Protein AF-A0A085LI52-F1 (afdb_monomer_lite)

Radius of gyration: 13.56 Å; chains: 1; bounding box: 37×28×36 Å

Sequence (124 aa):
MDVVAGAHGKGLPPGADAPTEGGTGAAWSAEPGLLLVVTFGSSSCPLLAEDDAAVEGSDVVVSFVDIPADTACTMDYVPATSVVAVPDDVDTSADVSVVLGDRGTVVVPPPAEGAAGEFAWTAG

Structure (mmCIF, N/CA/C/O backbone):
data_AF-A0A085LI52-F1
#
_entry.id   AF-A0A085LI52-F1
#
loop_
_atom_site.group_PDB
_atom_site.id
_atom_site.type_symbol
_atom_site.label_atom_id
_atom_site.label_alt_id
_atom_site.label_comp_id
_atom_site.label_asym_id
_atom_site.label_entity_id
_atom_site.label_seq_id
_atom_site.pdbx_PDB_ins_code
_atom_site.Cartn_x
_atom_site.Cartn_y
_atom_site.Cartn_z
_atom_site.occupancy
_atom_site.B_iso_or_equiv
_atom_site.auth_seq_id
_atom_site.auth_comp_id
_atom_site.auth_asym_id
_atom_site.auth_atom_id
_atom_site.pdbx_PDB_model_num
ATOM 1 N N . MET A 1 1 ? 2.211 13.243 -2.282 1.00 83.00 1 MET A N 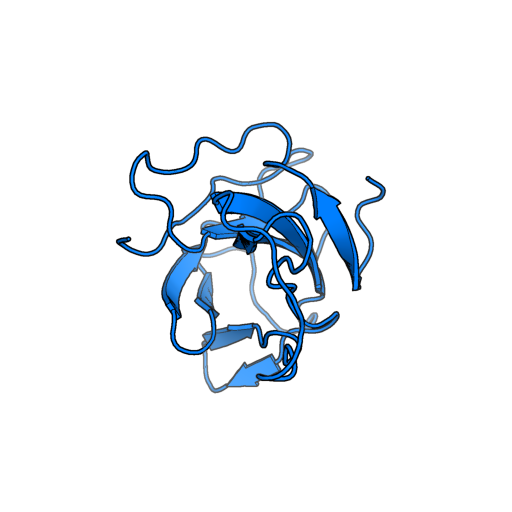1
ATOM 2 C CA . MET A 1 1 ? 1.223 13.150 -3.373 1.00 83.00 1 MET A CA 1
ATOM 3 C C . MET A 1 1 ? -0.160 13.319 -2.778 1.00 83.00 1 MET A C 1
ATOM 5 O O . MET A 1 1 ? -0.259 13.249 -1.556 1.00 83.00 1 MET A O 1
ATOM 9 N N . ASP A 1 2 ? -1.178 13.528 -3.603 1.00 86.31 2 ASP A N 1
ATOM 10 C CA . ASP A 1 2 ? -2.564 13.464 -3.138 1.00 86.31 2 ASP A CA 1
ATOM 11 C C . ASP A 1 2 ? -2.907 12.020 -2.745 1.00 86.31 2 ASP A C 1
ATOM 13 O O . ASP A 1 2 ? -2.475 11.075 -3.408 1.00 86.31 2 ASP A O 1
ATOM 17 N N . VAL A 1 3 ? -3.632 11.847 -1.640 1.00 92.50 3 VAL A N 1
ATOM 18 C CA . VAL A 1 3 ? -4.036 10.530 -1.134 1.00 92.50 3 VAL A CA 1
ATOM 19 C C . VAL A 1 3 ? -5.396 10.194 -1.735 1.00 92.50 3 VAL A C 1
ATOM 21 O O . VAL A 1 3 ? -6.438 10.502 -1.169 1.00 92.50 3 VAL A O 1
ATOM 24 N N . VAL A 1 4 ? -5.370 9.630 -2.939 1.00 96.69 4 VAL A N 1
ATOM 25 C CA . VAL A 1 4 ? -6.549 9.159 -3.677 1.00 96.69 4 VAL A CA 1
ATOM 26 C C . VAL A 1 4 ? -6.231 7.809 -4.311 1.00 96.69 4 VAL A C 1
ATOM 28 O O . VAL A 1 4 ? -5.078 7.568 -4.663 1.00 96.69 4 VAL A O 1
ATOM 31 N N . ALA A 1 5 ? -7.227 6.935 -4.453 1.00 96.88 5 ALA A N 1
ATOM 32 C CA . ALA A 1 5 ? -7.049 5.610 -5.051 1.00 96.88 5 ALA A CA 1
ATOM 33 C C . ALA A 1 5 ? -6.334 5.679 -6.416 1.00 96.88 5 ALA A C 1
ATOM 35 O O . ALA A 1 5 ? -6.600 6.575 -7.224 1.00 96.88 5 ALA A O 1
ATOM 36 N N . GLY A 1 6 ? -5.378 4.773 -6.637 1.00 96.12 6 GLY A N 1
ATOM 37 C CA . GLY A 1 6 ? -4.540 4.717 -7.840 1.00 96.12 6 GLY A CA 1
ATOM 38 C C . GLY A 1 6 ? -3.408 5.753 -7.894 1.00 96.12 6 GLY A C 1
ATOM 39 O O . GLY A 1 6 ? -2.549 5.698 -8.783 1.00 96.12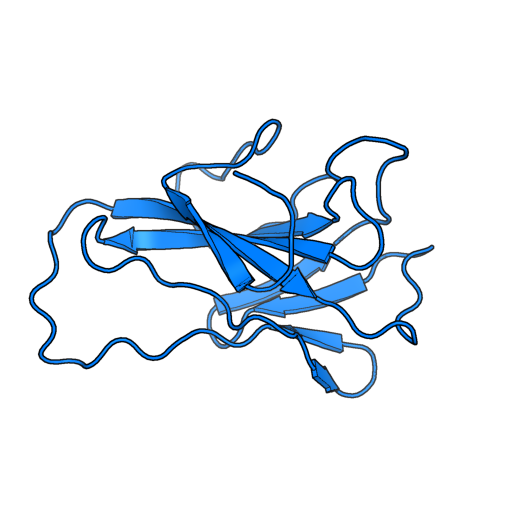 6 GLY A O 1
ATOM 40 N N . ALA A 1 7 ? -3.351 6.700 -6.950 1.00 97.69 7 ALA A N 1
ATOM 41 C CA . ALA A 1 7 ? -2.215 7.604 -6.850 1.00 97.69 7 ALA A CA 1
ATOM 42 C C . ALA A 1 7 ? -0.952 6.829 -6.457 1.00 97.69 7 ALA A C 1
ATOM 44 O O . ALA A 1 7 ? -0.984 5.908 -5.642 1.00 97.69 7 ALA A O 1
ATOM 45 N N . HIS A 1 8 ? 0.187 7.232 -7.012 1.00 96.62 8 HIS A N 1
ATOM 46 C CA . HIS A 1 8 ? 1.479 6.669 -6.648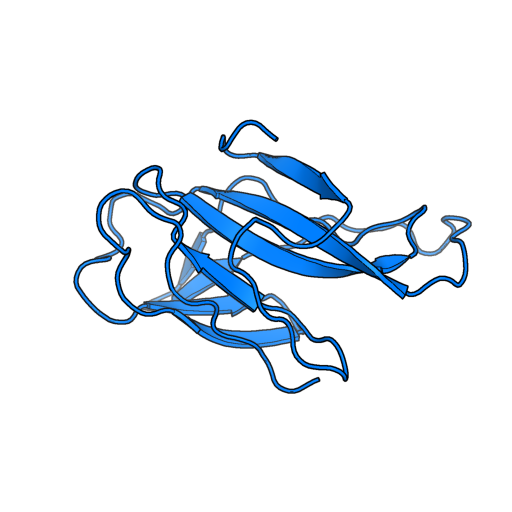 1.00 96.62 8 HIS A CA 1
ATOM 47 C C . HIS A 1 8 ? 2.585 7.726 -6.653 1.00 96.62 8 HIS A C 1
ATOM 49 O O . HIS A 1 8 ? 2.506 8.764 -7.315 1.00 96.62 8 HIS A O 1
ATOM 55 N N . GLY A 1 9 ? 3.647 7.457 -5.899 1.00 94.75 9 GLY A N 1
ATOM 56 C CA . GLY A 1 9 ? 4.785 8.352 -5.748 1.00 94.75 9 GLY A CA 1
ATOM 57 C C . GLY A 1 9 ? 6.086 7.609 -5.479 1.00 94.75 9 GLY A C 1
ATOM 58 O O . GLY A 1 9 ? 6.101 6.478 -5.000 1.00 94.75 9 GLY A O 1
ATOM 59 N N . LYS A 1 10 ? 7.205 8.269 -5.783 1.00 93.75 10 LYS A N 1
ATOM 60 C CA . LYS A 1 10 ? 8.540 7.774 -5.430 1.00 93.75 10 LYS A CA 1
ATOM 61 C C . LYS A 1 10 ? 8.827 8.046 -3.956 1.00 93.75 10 LYS A C 1
ATOM 63 O O . LYS A 1 10 ? 8.520 9.132 -3.466 1.00 93.75 10 LYS A O 1
ATOM 68 N N . GLY A 1 11 ? 9.507 7.111 -3.304 1.00 94.50 11 GLY A N 1
ATOM 69 C CA . GLY A 1 11 ? 9.922 7.230 -1.914 1.00 94.50 11 GLY A CA 1
ATOM 70 C C . GLY A 1 11 ? 8.932 6.621 -0.923 1.00 94.50 11 GLY A C 1
ATOM 71 O O . GLY A 1 11 ? 7.900 6.066 -1.301 1.00 94.50 11 GLY A O 1
ATOM 72 N N . LEU A 1 12 ? 9.288 6.751 0.356 1.00 95.50 12 LEU A N 1
ATOM 73 C CA . LEU A 1 12 ? 8.430 6.424 1.491 1.00 95.50 12 LEU A CA 1
ATOM 74 C C . LEU A 1 12 ? 7.415 7.551 1.743 1.00 95.50 12 LEU A C 1
ATOM 76 O O . LEU A 1 12 ? 7.750 8.725 1.533 1.00 95.50 12 LEU A O 1
ATOM 80 N N . PRO A 1 13 ? 6.201 7.235 2.224 1.00 93.81 13 PRO A N 1
ATOM 81 C CA . PRO A 1 13 ? 5.277 8.255 2.687 1.00 93.81 13 PRO A CA 1
ATOM 82 C C . PRO A 1 13 ? 5.747 8.839 4.034 1.00 93.81 13 PRO A C 1
ATOM 84 O O . PRO A 1 13 ? 6.556 8.226 4.736 1.00 93.81 13 PRO A O 1
ATOM 87 N N . PRO A 1 14 ? 5.260 10.032 4.424 1.00 88.38 14 PRO A N 1
ATOM 88 C CA . PRO A 1 14 ? 5.595 10.623 5.717 1.00 88.38 14 PRO A CA 1
ATOM 89 C C . PRO A 1 14 ? 5.276 9.677 6.882 1.00 88.38 14 PRO A C 1
ATOM 91 O O . PRO A 1 14 ? 4.178 9.135 6.948 1.00 88.38 14 PRO A O 1
ATOM 94 N N . GLY A 1 15 ? 6.225 9.513 7.807 1.00 84.00 15 GLY A N 1
ATOM 95 C CA . GLY A 1 15 ? 6.056 8.675 9.000 1.00 84.00 15 GLY A CA 1
ATOM 96 C C . GLY A 1 15 ? 6.327 7.181 8.795 1.00 84.00 15 GLY A C 1
ATOM 97 O O . GLY A 1 15 ? 6.308 6.441 9.772 1.00 84.00 15 GLY A O 1
ATOM 98 N N . ALA A 1 16 ? 6.616 6.733 7.570 1.00 91.94 16 ALA A N 1
ATOM 99 C CA . ALA A 1 16 ? 7.036 5.358 7.334 1.00 91.94 16 ALA A CA 1
ATOM 100 C C . ALA A 1 16 ? 8.532 5.175 7.621 1.00 91.94 16 ALA A C 1
ATOM 102 O O . ALA A 1 16 ? 9.374 5.805 6.978 1.00 91.94 16 ALA A O 1
ATOM 103 N N . ASP A 1 17 ? 8.847 4.245 8.519 1.00 91.50 17 ASP A N 1
ATOM 104 C CA . ASP A 1 17 ? 10.197 3.728 8.741 1.00 91.50 17 ASP A CA 1
ATOM 105 C C . ASP A 1 17 ? 10.276 2.302 8.187 1.00 91.50 17 ASP A C 1
ATOM 107 O O . ASP A 1 17 ? 9.801 1.344 8.797 1.00 91.50 17 ASP A O 1
ATOM 111 N N . ALA A 1 18 ? 10.834 2.169 6.982 1.00 91.50 18 ALA A N 1
ATOM 112 C CA . ALA A 1 18 ? 10.960 0.879 6.314 1.00 91.50 18 ALA A CA 1
ATOM 113 C C . ALA A 1 18 ? 12.144 0.054 6.857 1.00 91.50 18 ALA A C 1
ATOM 115 O O . ALA A 1 18 ? 13.171 0.630 7.239 1.00 91.50 18 ALA A O 1
ATOM 116 N N . PRO A 1 19 ? 12.062 -1.291 6.834 1.00 90.88 19 PRO A N 1
ATOM 117 C CA . PRO A 1 19 ? 13.186 -2.153 7.172 1.00 90.88 19 PRO A CA 1
ATOM 118 C C . PRO A 1 19 ? 14.395 -1.893 6.268 1.00 90.88 19 PRO A C 1
ATOM 120 O O . PRO A 1 19 ? 14.263 -1.597 5.080 1.00 90.88 19 PRO A O 1
ATOM 123 N N . THR A 1 20 ? 15.602 -2.054 6.816 1.00 85.81 20 THR A N 1
ATOM 124 C CA . THR A 1 20 ? 16.854 -1.814 6.073 1.00 85.81 20 THR A CA 1
ATOM 125 C C . THR A 1 20 ? 17.032 -2.766 4.888 1.00 85.81 20 THR A C 1
ATOM 127 O O . THR A 1 20 ? 17.639 -2.392 3.889 1.00 85.81 20 THR A O 1
ATOM 130 N N . GLU A 1 21 ? 16.495 -3.982 4.989 1.00 83.69 21 GLU A N 1
ATOM 131 C CA . GLU A 1 21 ? 16.546 -5.000 3.932 1.00 83.69 21 GLU A CA 1
ATOM 132 C C . GLU A 1 21 ? 15.480 -4.773 2.840 1.00 83.69 21 GLU A C 1
ATOM 134 O O . GLU A 1 21 ? 15.486 -5.449 1.814 1.00 83.69 21 GLU A O 1
ATOM 139 N N . GLY A 1 22 ? 14.603 -3.777 3.012 1.00 85.44 22 GLY A N 1
ATOM 140 C CA . GLY A 1 22 ? 13.449 -3.537 2.151 1.00 85.44 22 GLY A CA 1
ATOM 141 C C . GLY A 1 22 ? 12.243 -4.373 2.578 1.00 85.44 22 GLY A C 1
ATOM 142 O O . GLY A 1 22 ? 12.013 -4.581 3.767 1.00 85.44 22 GLY A O 1
ATOM 143 N N . GLY A 1 23 ? 11.448 -4.809 1.602 1.00 92.06 23 GLY A N 1
ATOM 144 C CA . GLY A 1 23 ? 10.223 -5.581 1.815 1.00 92.06 23 GLY A CA 1
ATOM 145 C C . GLY A 1 23 ? 9.015 -4.926 1.154 1.00 92.06 23 GLY A C 1
ATOM 146 O O . GLY A 1 23 ? 9.155 -4.036 0.310 1.00 92.06 23 GLY A O 1
ATOM 147 N N . THR A 1 24 ? 7.823 -5.380 1.528 1.00 97.19 24 THR A N 1
ATOM 148 C CA . THR A 1 24 ? 6.563 -4.739 1.136 1.00 97.19 24 THR A CA 1
ATOM 149 C C . THR A 1 24 ? 5.792 -4.396 2.394 1.00 97.19 24 THR A C 1
ATOM 151 O O . THR A 1 24 ? 5.706 -5.215 3.307 1.00 97.19 24 THR A O 1
ATOM 154 N N . GLY A 1 25 ? 5.281 -3.174 2.474 1.00 97.50 25 GLY A N 1
ATOM 155 C CA . GLY A 1 25 ? 4.585 -2.695 3.658 1.00 97.50 25 GLY A CA 1
ATOM 156 C C . GLY A 1 25 ? 3.242 -2.085 3.335 1.00 97.50 25 GLY A C 1
ATOM 157 O O . GLY A 1 25 ? 3.021 -1.607 2.223 1.00 97.50 25 GLY A O 1
ATOM 158 N N . ALA A 1 26 ? 2.360 -2.086 4.324 1.00 98.19 26 ALA A N 1
ATOM 159 C CA . ALA A 1 26 ? 1.064 -1.441 4.241 1.00 98.19 26 ALA A CA 1
ATOM 160 C C . ALA A 1 26 ? 0.726 -0.721 5.549 1.00 98.19 26 ALA A C 1
ATOM 162 O O . ALA A 1 26 ? 1.052 -1.198 6.637 1.00 98.19 26 ALA A O 1
ATOM 163 N N . ALA A 1 27 ? 0.052 0.417 5.424 1.00 97.94 27 ALA A N 1
ATOM 164 C CA . ALA A 1 27 ? -0.566 1.150 6.522 1.00 97.94 27 ALA A CA 1
ATOM 165 C C . ALA A 1 27 ? -1.848 1.814 6.033 1.00 97.94 27 ALA A C 1
ATOM 167 O O . ALA A 1 27 ? -1.958 2.157 4.856 1.00 97.94 27 ALA A O 1
ATOM 168 N N . TRP A 1 28 ? -2.783 2.089 6.935 1.00 97.69 28 TRP A N 1
ATOM 169 C CA . TRP A 1 28 ? -3.879 2.999 6.614 1.00 97.69 28 TRP A CA 1
ATOM 170 C C . TRP A 1 28 ? -3.365 4.410 6.364 1.00 97.69 28 TRP A C 1
ATOM 172 O O . TRP A 1 28 ? -2.451 4.897 7.032 1.00 97.69 28 TRP A O 1
ATOM 182 N N . SER A 1 29 ? -3.968 5.084 5.396 1.00 96.38 29 SER A N 1
ATOM 183 C CA . SER A 1 29 ? -3.760 6.507 5.191 1.00 96.38 29 SER A CA 1
ATOM 184 C C . SER A 1 29 ? -4.565 7.330 6.209 1.00 96.38 29 SER A C 1
ATOM 186 O O . SER A 1 29 ? -5.388 6.793 6.947 1.00 96.38 29 SER A O 1
ATOM 188 N N . ALA A 1 30 ? -4.347 8.647 6.230 1.00 93.50 30 ALA A N 1
ATOM 189 C CA . ALA A 1 30 ? -5.191 9.559 7.006 1.00 93.50 30 ALA A CA 1
ATOM 190 C C . ALA A 1 30 ? -6.608 9.709 6.414 1.00 93.50 30 ALA A C 1
ATOM 192 O O . ALA A 1 30 ? -7.533 10.103 7.123 1.00 93.50 30 ALA A O 1
ATOM 193 N N . GLU A 1 31 ? -6.772 9.405 5.124 1.00 94.12 31 GLU A N 1
ATOM 194 C CA . GLU A 1 31 ? -8.066 9.365 4.455 1.00 94.12 31 GLU A CA 1
ATOM 195 C C . GLU A 1 31 ? -8.722 7.989 4.678 1.00 94.12 31 GLU A C 1
ATOM 197 O O . GLU A 1 31 ? -8.056 6.951 4.547 1.00 94.12 31 GLU A O 1
ATOM 202 N N . PRO A 1 32 ? -10.022 7.953 5.019 1.00 93.06 32 PRO A N 1
ATOM 203 C CA . PRO A 1 32 ? -10.718 6.713 5.341 1.00 93.06 32 PRO A CA 1
ATOM 204 C C . PRO A 1 32 ? -10.792 5.777 4.130 1.00 93.06 32 PRO A C 1
ATOM 206 O O . PRO A 1 32 ? -10.996 6.220 3.002 1.00 93.06 32 PRO A O 1
ATOM 209 N N . GLY A 1 33 ? -10.652 4.473 4.378 1.00 95.69 33 GLY A N 1
ATOM 210 C CA . GLY A 1 33 ? -10.785 3.434 3.350 1.00 95.69 33 GLY A CA 1
ATOM 211 C C . GLY A 1 33 ? -9.600 3.318 2.388 1.00 95.69 33 GLY A C 1
ATOM 212 O O . GLY A 1 33 ? -9.675 2.554 1.433 1.00 95.69 33 GLY A O 1
ATOM 213 N N . LEU A 1 34 ? -8.501 4.046 2.617 1.00 97.81 34 LEU A N 1
ATOM 214 C CA . LEU A 1 34 ? -7.328 4.014 1.743 1.00 97.81 34 LEU A CA 1
ATOM 215 C C . LEU A 1 34 ? -6.107 3.429 2.462 1.00 97.81 34 LEU A C 1
ATOM 217 O O . LEU A 1 34 ? -5.726 3.895 3.539 1.00 97.81 34 LEU A O 1
ATOM 221 N N . LEU A 1 35 ? -5.456 2.448 1.836 1.00 98.25 35 LEU A N 1
ATOM 222 C CA . LEU A 1 35 ? -4.150 1.926 2.233 1.00 98.25 35 LEU A CA 1
ATOM 223 C C . LEU A 1 35 ? -3.030 2.651 1.486 1.00 98.25 35 LEU A C 1
ATOM 225 O O . LEU A 1 35 ? -3.116 2.914 0.288 1.00 98.25 35 LEU A O 1
ATOM 229 N N . LEU A 1 36 ? -1.938 2.914 2.192 1.00 98.31 36 LEU A N 1
ATOM 230 C CA . LEU A 1 36 ? -0.638 3.230 1.622 1.00 98.31 36 LEU A CA 1
ATOM 231 C C . LEU A 1 36 ? 0.157 1.932 1.527 1.00 98.31 36 LEU A C 1
ATOM 233 O O . LEU A 1 36 ? 0.470 1.330 2.552 1.00 98.31 36 LEU A O 1
ATOM 237 N N . VAL A 1 37 ? 0.506 1.519 0.313 1.00 98.31 37 VAL A N 1
ATOM 238 C CA . VAL A 1 37 ? 1.292 0.308 0.058 1.00 98.31 37 VAL A CA 1
ATOM 239 C C . VAL A 1 37 ? 2.666 0.706 -0.450 1.00 98.31 37 VAL A C 1
ATOM 241 O O . VAL A 1 37 ? 2.787 1.385 -1.469 1.00 98.31 37 VAL A O 1
ATOM 244 N N . VAL A 1 38 ? 3.707 0.284 0.260 1.00 98.00 38 VAL A N 1
ATOM 245 C CA . VAL A 1 38 ? 5.100 0.535 -0.106 1.00 98.00 38 VAL A CA 1
ATOM 246 C C . VAL A 1 38 ? 5.721 -0.732 -0.660 1.00 98.00 38 VAL A C 1
ATOM 248 O O . VAL A 1 38 ? 5.710 -1.776 -0.013 1.00 98.00 38 VAL A O 1
ATOM 251 N N . THR A 1 39 ? 6.335 -0.613 -1.827 1.00 96.88 39 THR A N 1
ATOM 252 C CA . THR A 1 39 ? 7.177 -1.640 -2.443 1.00 96.88 39 THR A CA 1
ATOM 253 C C . THR A 1 39 ? 8.585 -1.089 -2.628 1.00 96.88 39 THR A C 1
ATOM 255 O O . THR A 1 39 ? 8.797 0.125 -2.645 1.00 96.88 39 THR A O 1
ATOM 258 N N . PHE A 1 40 ? 9.557 -1.977 -2.814 1.00 94.75 40 PHE A N 1
ATOM 259 C CA . PHE A 1 40 ? 10.883 -1.608 -3.292 1.00 94.75 40 PHE A CA 1
ATOM 260 C C . PHE A 1 40 ? 11.131 -2.233 -4.664 1.00 94.75 40 PHE A C 1
ATOM 262 O O . PHE A 1 40 ? 10.780 -3.389 -4.916 1.00 94.75 40 PHE A O 1
ATOM 269 N N . GLY A 1 41 ? 11.720 -1.451 -5.565 1.00 91.62 41 GLY A N 1
ATOM 270 C CA . GLY A 1 41 ? 11.957 -1.856 -6.944 1.00 91.62 41 GLY A CA 1
ATOM 271 C C . GLY A 1 41 ? 12.855 -0.881 -7.694 1.00 91.62 41 GLY A C 1
ATOM 272 O O . GLY A 1 41 ? 13.432 0.035 -7.108 1.00 91.62 41 GLY A O 1
ATOM 273 N N . SER A 1 42 ? 12.969 -1.091 -9.005 1.00 93.31 42 SER A N 1
ATOM 274 C CA . SER A 1 42 ? 13.725 -0.209 -9.897 1.00 93.31 42 SER A CA 1
ATOM 275 C C . SER A 1 42 ? 13.116 1.196 -9.935 1.00 93.31 42 SER A C 1
ATOM 277 O O . SER A 1 42 ? 11.905 1.330 -10.101 1.00 93.31 42 SER A O 1
ATOM 279 N N . SER A 1 43 ? 13.911 2.269 -9.872 1.00 91.81 43 SER A N 1
ATOM 280 C CA . SER A 1 43 ? 13.334 3.627 -9.935 1.00 91.81 43 SER A CA 1
ATOM 281 C C . SER A 1 43 ? 12.752 4.020 -11.295 1.00 91.81 43 SER A C 1
ATOM 283 O O . SER A 1 43 ? 11.979 4.989 -11.366 1.00 91.81 43 SER A O 1
ATOM 285 N N . SER A 1 44 ? 13.121 3.310 -12.367 1.00 92.62 44 SER A N 1
ATOM 286 C CA . SER A 1 44 ? 12.514 3.462 -13.693 1.00 92.62 44 SER A CA 1
ATOM 287 C C . SER A 1 44 ? 11.347 2.503 -13.934 1.00 92.62 44 SER A C 1
ATOM 289 O O . SER A 1 44 ? 10.588 2.722 -14.872 1.00 92.62 44 SER A O 1
ATOM 291 N N . CYS A 1 45 ? 11.205 1.469 -13.104 1.00 94.50 45 CYS A N 1
ATOM 292 C CA . CYS A 1 45 ? 10.131 0.478 -13.157 1.00 94.50 45 CYS A CA 1
ATOM 293 C C . CYS A 1 45 ? 9.671 0.137 -11.729 1.00 94.50 45 CYS A C 1
ATOM 295 O O . CYS A 1 45 ? 9.961 -0.958 -11.233 1.00 94.50 45 CYS A O 1
ATOM 297 N N . PRO A 1 46 ? 9.038 1.084 -11.018 1.00 94.69 46 PRO A N 1
ATOM 298 C CA . PRO A 1 46 ? 8.548 0.806 -9.679 1.00 94.69 46 PRO A CA 1
ATOM 299 C C . PRO A 1 46 ? 7.445 -0.250 -9.752 1.00 94.69 46 PRO A C 1
ATOM 301 O O . PRO A 1 46 ? 6.622 -0.224 -10.665 1.00 94.69 46 PRO A O 1
ATOM 304 N N . LEU A 1 47 ? 7.409 -1.152 -8.774 1.00 95.12 47 LEU A N 1
ATOM 305 C CA . LEU A 1 47 ? 6.273 -2.048 -8.611 1.00 95.12 47 LEU A CA 1
ATOM 306 C C . LEU A 1 47 ? 5.129 -1.270 -7.960 1.00 95.12 47 LEU A C 1
ATOM 308 O O . LEU A 1 47 ? 5.264 -0.825 -6.823 1.00 95.12 47 LEU A O 1
ATOM 312 N N . LEU A 1 48 ? 4.021 -1.098 -8.665 1.00 97.44 48 LEU A N 1
ATOM 313 C CA . LEU A 1 48 ? 2.875 -0.337 -8.176 1.00 97.44 48 LEU A CA 1
ATOM 314 C C . LEU A 1 48 ? 1.727 -1.281 -7.845 1.00 97.44 48 LEU A C 1
ATOM 316 O O . LEU A 1 48 ? 1.551 -2.292 -8.523 1.00 97.44 48 LEU A O 1
ATOM 320 N N . ALA A 1 49 ? 0.976 -0.963 -6.796 1.00 98.31 49 ALA A N 1
ATOM 321 C CA . ALA A 1 49 ? -0.273 -1.657 -6.516 1.00 98.31 49 ALA A CA 1
ATOM 322 C C . ALA A 1 49 ? -1.351 -1.219 -7.519 1.00 98.31 49 ALA A C 1
ATOM 324 O O . ALA A 1 49 ? -1.285 -0.107 -8.051 1.00 98.31 49 ALA A O 1
ATOM 325 N N . GLU A 1 50 ? -2.328 -2.090 -7.756 1.00 98.44 50 GLU A N 1
ATOM 326 C CA . GLU A 1 50 ? -3.585 -1.714 -8.409 1.00 98.44 50 GLU A CA 1
ATOM 327 C C . GLU A 1 50 ? -4.338 -0.672 -7.557 1.00 98.44 50 GLU A C 1
ATOM 329 O O . GLU A 1 50 ? -4.029 -0.456 -6.380 1.00 98.44 50 GLU A O 1
ATOM 334 N N . ASP A 1 51 ? -5.306 0.011 -8.159 1.00 98.19 51 ASP A N 1
ATOM 335 C CA . ASP A 1 51 ? -6.086 1.075 -7.520 1.00 98.19 51 ASP A CA 1
ATOM 336 C C . ASP A 1 51 ? -7.028 0.571 -6.424 1.00 98.19 51 ASP A C 1
ATOM 338 O O . ASP A 1 51 ? -7.184 1.252 -5.408 1.00 98.19 51 ASP A O 1
ATOM 342 N N . ASP A 1 52 ? -7.598 -0.617 -6.605 1.00 98.38 52 ASP A N 1
ATOM 343 C CA . ASP A 1 52 ? -8.544 -1.246 -5.687 1.00 98.38 52 ASP A CA 1
ATOM 344 C C . ASP A 1 52 ? -8.011 -2.580 -5.133 1.00 98.38 52 ASP A C 1
ATOM 346 O O . ASP A 1 52 ? -7.463 -3.422 -5.851 1.00 98.38 52 ASP A O 1
ATOM 350 N N . ALA A 1 53 ? -8.217 -2.809 -3.837 1.00 98.31 53 ALA A N 1
ATOM 351 C CA . ALA A 1 53 ? -8.027 -4.108 -3.206 1.00 98.31 53 ALA A CA 1
ATOM 352 C C . ALA A 1 53 ? -9.297 -4.965 -3.321 1.00 98.31 53 ALA A C 1
ATOM 354 O O . ALA A 1 53 ? -10.422 -4.464 -3.334 1.00 98.31 53 ALA A O 1
ATOM 355 N N . ALA A 1 54 ? -9.118 -6.283 -3.339 1.00 98.06 54 ALA A N 1
ATOM 356 C CA . ALA A 1 54 ? -10.211 -7.244 -3.226 1.00 98.06 54 ALA A CA 1
ATOM 357 C C . ALA A 1 54 ? -10.353 -7.749 -1.782 1.00 98.06 54 ALA A C 1
ATOM 359 O O . ALA A 1 54 ? -9.459 -7.571 -0.958 1.00 98.06 54 ALA A O 1
ATOM 360 N N . VAL A 1 55 ? -11.467 -8.421 -1.484 1.00 97.31 55 VAL A N 1
ATOM 361 C CA . VAL A 1 55 ? -11.661 -9.147 -0.221 1.00 97.31 55 VAL A CA 1
ATOM 362 C C . VAL A 1 55 ? -11.846 -10.626 -0.528 1.00 97.31 55 VAL A C 1
ATOM 364 O O . VAL A 1 55 ? -12.737 -11.006 -1.290 1.00 97.31 55 VAL A O 1
ATOM 367 N N . GLU A 1 56 ? -11.023 -11.468 0.091 1.00 96.12 56 GLU A N 1
ATOM 368 C CA . GLU A 1 56 ? -11.132 -12.923 0.012 1.00 96.12 56 GLU A CA 1
ATOM 369 C C . GLU 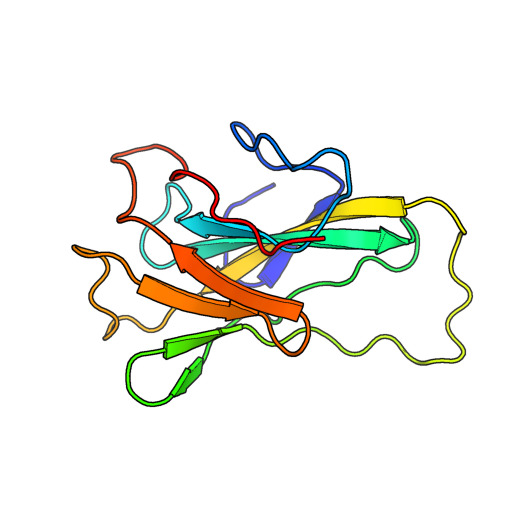A 1 56 ? -11.252 -13.511 1.420 1.00 96.12 56 GLU A C 1
ATOM 371 O O . GLU A 1 56 ? -10.299 -13.572 2.193 1.00 96.12 56 GLU A O 1
ATOM 376 N N . GLY A 1 57 ? -12.461 -13.944 1.785 1.00 93.06 57 GLY A N 1
ATOM 377 C CA . GLY A 1 57 ? -12.730 -14.397 3.148 1.00 93.06 57 GLY A CA 1
ATOM 378 C C . GLY A 1 57 ? -12.619 -13.243 4.146 1.00 93.06 57 GLY A C 1
ATOM 379 O O . GLY A 1 57 ? -13.491 -12.381 4.170 1.00 93.06 57 GLY A O 1
ATOM 380 N N . SER A 1 58 ? -11.581 -13.261 4.984 1.00 91.56 58 SER A N 1
ATOM 381 C CA . SER A 1 58 ? -11.272 -12.203 5.960 1.00 91.56 58 SER A CA 1
ATOM 382 C C . SER A 1 58 ? -10.055 -11.359 5.579 1.00 91.56 58 SER A C 1
ATOM 384 O O . SER A 1 58 ? -9.651 -10.502 6.361 1.00 91.56 58 SER A O 1
ATOM 386 N N . ASP A 1 59 ? -9.446 -11.633 4.426 1.00 96.81 59 ASP A N 1
ATOM 387 C CA . ASP A 1 59 ? -8.214 -10.988 3.997 1.00 96.81 59 ASP A CA 1
ATOM 388 C C . ASP A 1 59 ? -8.506 -9.894 2.968 1.00 96.81 59 ASP A C 1
ATOM 390 O O . ASP A 1 59 ? -9.283 -10.089 2.029 1.00 96.81 59 ASP A O 1
ATOM 394 N N . VAL A 1 60 ? -7.836 -8.753 3.124 1.00 98.44 60 VAL A N 1
ATOM 395 C CA . VAL A 1 60 ? -7.749 -7.720 2.088 1.00 98.44 60 VAL A CA 1
ATOM 396 C C . VAL A 1 60 ? -6.606 -8.090 1.154 1.00 98.44 60 VAL A C 1
ATOM 398 O O . VAL A 1 60 ? -5.464 -8.230 1.584 1.00 98.44 60 VAL A O 1
ATOM 401 N N . VAL A 1 61 ? -6.892 -8.248 -0.132 1.00 98.62 61 VAL A N 1
ATOM 402 C CA . VAL A 1 61 ? -5.925 -8.691 -1.138 1.00 98.62 61 VAL A CA 1
ATOM 403 C C . VAL A 1 61 ? -5.535 -7.517 -2.026 1.00 98.62 61 VAL A C 1
ATOM 405 O O . VAL A 1 61 ? -6.337 -7.020 -2.816 1.00 98.62 61 VAL A O 1
ATOM 408 N N . VAL A 1 62 ? -4.278 -7.094 -1.914 1.00 98.69 62 VAL A N 1
ATOM 409 C CA . VAL A 1 62 ? -3.669 -6.074 -2.769 1.00 98.69 62 VAL A CA 1
ATOM 410 C C . VAL A 1 62 ? -2.958 -6.761 -3.929 1.00 98.69 62 VAL A C 1
ATOM 412 O O . VAL A 1 62 ? -2.057 -7.580 -3.728 1.00 98.69 62 VAL A O 1
ATOM 415 N N . SER A 1 63 ? -3.353 -6.397 -5.146 1.00 98.19 63 SER A N 1
ATOM 416 C CA . SER A 1 63 ? -2.698 -6.833 -6.383 1.00 98.19 63 SER A CA 1
ATOM 417 C C . SER A 1 63 ? -1.706 -5.781 -6.874 1.00 98.19 63 SER A C 1
ATOM 419 O O . SER A 1 63 ? -1.769 -4.619 -6.469 1.00 98.19 63 SER A O 1
ATOM 421 N N . PHE A 1 64 ? -0.781 -6.186 -7.742 1.00 97.94 64 PHE A N 1
ATOM 422 C CA . PHE A 1 64 ? 0.226 -5.298 -8.319 1.00 97.94 64 PHE A CA 1
ATOM 423 C C . PHE A 1 64 ? 0.148 -5.296 -9.838 1.00 97.94 64 PHE A C 1
ATOM 425 O O . PHE A 1 64 ? -0.101 -6.333 -10.449 1.00 97.94 64 PHE A O 1
ATOM 432 N N . VAL A 1 65 ? 0.441 -4.135 -10.417 1.00 96.75 65 VAL A N 1
ATOM 433 C CA . VAL A 1 65 ? 0.489 -3.935 -11.861 1.00 96.75 65 VAL A CA 1
ATOM 434 C C . VAL A 1 65 ? 1.646 -4.736 -12.452 1.00 96.75 65 VAL A C 1
ATOM 436 O O . VAL A 1 65 ? 2.797 -4.607 -12.021 1.00 96.75 65 VAL A O 1
ATOM 439 N N . ASP A 1 66 ? 1.350 -5.520 -13.487 1.00 93.88 66 ASP A N 1
ATOM 440 C CA . ASP A 1 66 ? 2.353 -6.296 -14.208 1.00 93.88 66 ASP A CA 1
ATOM 441 C C . ASP A 1 66 ? 3.364 -5.389 -14.926 1.00 93.88 66 ASP A C 1
ATOM 443 O O . ASP A 1 66 ? 3.013 -4.529 -15.739 1.00 93.88 66 ASP A O 1
ATOM 447 N N . ILE A 1 67 ? 4.652 -5.638 -14.679 1.00 91.44 67 ILE A N 1
ATOM 448 C CA . ILE A 1 67 ? 5.752 -5.025 -15.428 1.00 91.44 67 ILE A CA 1
ATOM 449 C C . ILE A 1 67 ? 6.188 -6.020 -16.511 1.00 91.44 67 ILE A C 1
ATOM 451 O O . ILE A 1 67 ? 6.676 -7.103 -16.172 1.00 91.44 67 ILE A O 1
ATOM 455 N N . PRO A 1 68 ? 6.065 -5.686 -17.810 1.00 92.62 68 PRO A N 1
ATOM 456 C CA . PRO A 1 68 ? 6.509 -6.568 -18.883 1.00 92.62 68 PRO A CA 1
ATOM 457 C C . PRO A 1 68 ? 7.980 -6.962 -18.718 1.00 92.62 68 PRO A C 1
ATOM 459 O O . PRO A 1 68 ? 8.831 -6.110 -18.449 1.00 92.62 68 PRO A O 1
ATOM 462 N N . ALA A 1 69 ? 8.289 -8.246 -18.906 1.00 87.06 69 ALA A N 1
ATOM 463 C CA . ALA A 1 69 ? 9.622 -8.804 -18.657 1.00 87.06 69 ALA A CA 1
ATOM 464 C C . ALA A 1 69 ? 10.733 -8.210 -19.548 1.00 87.06 69 ALA A C 1
ATOM 466 O O . ALA A 1 69 ? 11.913 -8.322 -19.226 1.00 87.06 69 ALA A O 1
ATOM 467 N N . ASP A 1 70 ? 10.368 -7.594 -20.671 1.00 91.12 70 ASP A N 1
ATOM 468 C CA . ASP A 1 70 ? 11.260 -6.910 -21.608 1.00 91.12 70 ASP A CA 1
ATOM 469 C C . ASP A 1 70 ? 11.434 -5.410 -21.308 1.00 91.12 70 ASP A C 1
ATOM 471 O O . ASP A 1 70 ? 12.155 -4.713 -22.028 1.00 91.12 70 ASP A O 1
ATOM 475 N N . THR A 1 71 ? 10.827 -4.905 -20.228 1.00 92.75 71 THR A N 1
ATOM 476 C CA . THR A 1 71 ? 10.990 -3.512 -19.799 1.00 92.75 71 THR A CA 1
ATOM 477 C C . THR A 1 71 ? 12.431 -3.265 -19.351 1.00 92.75 71 THR A C 1
ATOM 479 O O . THR A 1 71 ? 12.951 -3.916 -18.445 1.00 92.75 71 THR A O 1
ATOM 482 N N . ALA A 1 72 ? 13.098 -2.293 -19.976 1.00 92.88 72 ALA A N 1
ATOM 483 C CA . ALA A 1 72 ? 14.453 -1.906 -19.603 1.00 92.88 72 ALA A CA 1
ATOM 484 C C . ALA A 1 72 ? 14.443 -1.085 -18.303 1.00 92.88 72 ALA A C 1
ATOM 486 O O . ALA A 1 72 ? 14.135 0.108 -18.313 1.00 92.88 72 ALA A O 1
ATOM 487 N N . CYS A 1 73 ? 14.804 -1.729 -17.194 1.00 94.44 73 CYS A N 1
ATOM 488 C CA . CYS A 1 73 ? 14.801 -1.126 -15.865 1.00 94.44 73 CYS A CA 1
ATOM 489 C C . CYS A 1 73 ? 16.210 -0.753 -15.381 1.00 94.44 73 CYS A C 1
ATOM 491 O O . CYS A 1 73 ? 17.199 -1.410 -15.713 1.00 94.44 73 CYS A O 1
ATOM 493 N N . THR A 1 74 ? 16.316 0.308 -14.583 1.00 91.62 74 THR A N 1
ATOM 494 C CA . THR A 1 74 ? 17.552 0.685 -13.889 1.00 91.62 74 THR A CA 1
ATOM 495 C C . THR A 1 74 ? 17.816 -0.246 -12.702 1.00 91.62 74 THR A C 1
ATOM 497 O O . THR A 1 74 ? 16.902 -0.888 -12.187 1.00 91.62 74 THR A O 1
ATOM 500 N N . MET A 1 75 ? 19.074 -0.346 -12.262 1.00 89.69 75 MET A N 1
ATOM 501 C CA . MET A 1 75 ? 19.475 -1.278 -11.191 1.00 89.69 75 MET A CA 1
ATOM 502 C C . MET A 1 75 ? 19.285 -0.737 -9.768 1.00 89.69 75 MET A C 1
ATOM 504 O O . MET A 1 75 ? 19.581 -1.438 -8.803 1.00 89.69 75 MET A O 1
ATOM 508 N N . ASP A 1 76 ? 18.879 0.516 -9.607 1.00 91.12 76 ASP A N 1
ATOM 509 C CA . ASP A 1 76 ? 18.719 1.120 -8.292 1.00 91.12 76 ASP A CA 1
ATOM 510 C C . ASP A 1 76 ? 17.441 0.638 -7.612 1.00 91.12 76 ASP A C 1
ATOM 512 O O . ASP A 1 76 ? 16.371 0.643 -8.208 1.00 91.12 76 ASP A O 1
ATOM 516 N N . TYR A 1 77 ? 17.574 0.235 -6.351 1.00 90.50 77 TYR A N 1
ATOM 517 C CA . TYR A 1 77 ? 16.486 -0.309 -5.553 1.00 90.50 77 TYR A CA 1
ATOM 518 C C . TYR A 1 77 ? 15.986 0.760 -4.585 1.00 90.50 77 TYR A C 1
ATOM 520 O O . TYR A 1 77 ? 16.674 1.115 -3.626 1.00 90.50 77 TYR A O 1
ATOM 528 N N . VAL A 1 78 ? 14.817 1.323 -4.875 1.00 94.06 78 VAL A N 1
ATOM 529 C CA . VAL A 1 78 ? 14.240 2.443 -4.126 1.00 94.06 78 VAL A CA 1
ATOM 530 C C . VAL A 1 78 ? 12.778 2.164 -3.787 1.00 94.06 78 VAL A C 1
ATOM 532 O O . VAL A 1 78 ? 12.120 1.409 -4.507 1.00 94.06 78 VAL A O 1
ATOM 535 N N . PRO A 1 79 ? 12.247 2.774 -2.715 1.00 96.50 79 PRO A N 1
ATOM 536 C CA . PRO A 1 79 ? 10.844 2.617 -2.385 1.00 96.50 79 PRO A CA 1
ATOM 537 C C . PRO A 1 79 ? 9.938 3.382 -3.354 1.00 96.50 79 PRO A C 1
ATOM 539 O O . PRO A 1 79 ? 10.280 4.471 -3.834 1.00 96.50 79 PRO A O 1
ATOM 542 N N . ALA A 1 80 ? 8.752 2.834 -3.581 1.00 96.88 80 ALA A N 1
ATOM 543 C CA . ALA A 1 80 ? 7.618 3.491 -4.212 1.00 96.88 80 ALA A CA 1
ATOM 544 C C . ALA A 1 80 ? 6.367 3.255 -3.362 1.00 96.88 80 ALA A C 1
ATOM 546 O O . ALA A 1 80 ? 6.204 2.191 -2.770 1.00 96.88 80 ALA A O 1
ATOM 547 N N . THR A 1 81 ? 5.492 4.254 -3.303 1.00 98.19 81 THR A N 1
ATOM 548 C CA . THR A 1 81 ? 4.234 4.195 -2.552 1.00 98.19 81 THR A CA 1
ATOM 549 C C . THR A 1 81 ? 3.062 4.246 -3.520 1.00 98.19 81 THR A C 1
ATOM 551 O O . THR A 1 81 ? 3.033 5.128 -4.377 1.00 98.19 81 THR A O 1
ATOM 554 N N . SER A 1 82 ? 2.094 3.353 -3.349 1.00 98.56 82 SER A N 1
ATOM 555 C CA . SER A 1 82 ? 0.798 3.346 -4.040 1.00 98.56 82 SER A CA 1
ATOM 556 C C . SER A 1 82 ? -0.324 3.596 -3.028 1.00 98.56 82 SER A C 1
ATOM 558 O O . SER A 1 82 ? -0.184 3.224 -1.862 1.00 98.56 82 SER A O 1
ATOM 560 N N . VAL A 1 83 ? -1.416 4.229 -3.449 1.00 98.50 83 VAL A N 1
ATOM 561 C CA . VAL A 1 83 ? -2.648 4.374 -2.661 1.00 98.50 83 VAL A CA 1
ATOM 562 C C . VAL A 1 83 ? -3.694 3.428 -3.222 1.00 98.50 83 VAL A C 1
ATOM 564 O O . VAL A 1 83 ? -4.028 3.512 -4.402 1.00 98.50 83 VAL A O 1
ATOM 567 N N . VAL A 1 84 ? -4.212 2.564 -2.359 1.00 98.69 84 VAL A N 1
ATOM 568 C CA . VAL A 1 84 ? -5.137 1.488 -2.720 1.00 98.69 84 VAL A CA 1
ATOM 569 C C . VAL A 1 84 ? -6.443 1.687 -1.965 1.00 98.69 84 VAL A C 1
ATOM 571 O O . VAL A 1 84 ? -6.423 1.864 -0.746 1.00 98.69 84 VAL A O 1
ATOM 574 N N . ALA A 1 85 ? -7.571 1.672 -2.666 1.00 98.56 85 ALA A N 1
ATOM 575 C CA . ALA A 1 85 ? -8.884 1.671 -2.041 1.00 98.56 85 ALA A CA 1
ATOM 576 C C . ALA A 1 85 ? -9.209 0.294 -1.466 1.00 98.56 85 ALA A C 1
ATOM 578 O O . ALA A 1 85 ? -8.975 -0.735 -2.096 1.00 98.56 85 ALA A O 1
ATOM 579 N N . VAL A 1 86 ? -9.762 0.281 -0.258 1.00 98.19 86 VAL A N 1
ATOM 580 C CA . VAL A 1 86 ? -10.261 -0.926 0.396 1.00 98.19 86 VAL A CA 1
ATOM 581 C C . VAL A 1 86 ? -11.789 -0.878 0.407 1.00 98.19 86 VAL A C 1
ATOM 583 O O . VAL A 1 86 ? -12.344 0.178 0.714 1.00 98.19 86 VAL A O 1
ATOM 586 N N . PRO A 1 87 ? -12.481 -1.989 0.093 1.00 96.69 87 PRO A N 1
ATOM 587 C CA . PRO A 1 87 ? -13.938 -2.044 0.146 1.00 96.69 87 PRO A CA 1
ATOM 588 C C . PRO A 1 87 ? -14.519 -1.621 1.505 1.00 96.69 87 PRO A C 1
ATOM 590 O O . PRO A 1 87 ? -13.992 -1.975 2.561 1.00 96.69 87 PRO A O 1
ATOM 593 N N . ASP A 1 88 ? -15.638 -0.891 1.470 1.00 94.00 88 ASP A N 1
ATOM 594 C CA . ASP A 1 88 ? -16.282 -0.299 2.655 1.00 94.00 88 ASP A CA 1
ATOM 595 C C . ASP A 1 88 ? -16.814 -1.337 3.666 1.00 94.00 88 ASP A C 1
ATOM 597 O O . ASP A 1 88 ? -17.157 -0.986 4.796 1.00 94.00 88 ASP A O 1
ATOM 601 N N . ASP A 1 89 ? -16.939 -2.607 3.271 1.00 92.75 89 ASP A N 1
ATOM 602 C CA . ASP A 1 89 ? -17.390 -3.704 4.131 1.00 92.75 89 ASP A CA 1
ATOM 603 C C . ASP A 1 89 ? -16.277 -4.305 5.008 1.00 92.75 89 ASP A C 1
ATOM 605 O O . ASP A 1 89 ? -16.565 -5.146 5.865 1.00 92.75 89 ASP A O 1
ATOM 609 N N . VAL A 1 90 ? -15.029 -3.851 4.851 1.00 95.81 90 VAL A N 1
ATOM 610 C CA . VAL A 1 90 ? -13.910 -4.235 5.721 1.00 95.81 90 VAL A CA 1
ATOM 611 C C . VAL A 1 90 ? -14.000 -3.503 7.063 1.00 95.81 90 VAL A C 1
ATOM 613 O O . VAL A 1 90 ? -14.021 -2.275 7.126 1.00 95.81 90 VAL A O 1
ATOM 616 N N . ASP A 1 91 ? -14.000 -4.259 8.165 1.00 94.38 91 ASP A N 1
ATOM 617 C CA . ASP A 1 91 ? -13.939 -3.692 9.515 1.00 94.38 91 ASP A CA 1
ATOM 618 C C . ASP A 1 91 ? -12.519 -3.207 9.835 1.00 94.38 91 ASP A C 1
ATOM 620 O O . ASP A 1 91 ? -11.635 -3.988 10.183 1.00 94.38 91 ASP A O 1
ATOM 624 N N . THR A 1 92 ? -12.309 -1.896 9.732 1.00 94.12 92 THR A N 1
ATOM 625 C CA . THR A 1 92 ? -11.025 -1.245 10.027 1.00 94.12 92 THR A CA 1
ATOM 626 C C . THR A 1 92 ? -10.864 -0.852 11.498 1.00 94.12 92 THR A C 1
ATOM 628 O O . THR A 1 92 ? -9.855 -0.252 11.866 1.00 94.12 92 THR A O 1
ATOM 631 N N . SER A 1 93 ? -11.830 -1.177 12.369 1.00 93.81 93 SER A N 1
ATOM 632 C CA . SER A 1 93 ? -11.729 -0.907 13.813 1.00 93.81 93 SER A CA 1
ATOM 633 C C . SER A 1 93 ? -10.843 -1.908 14.566 1.00 93.81 93 SER A C 1
ATOM 635 O O . SER A 1 93 ? -10.513 -1.685 15.734 1.00 93.81 93 SER A O 1
ATOM 637 N N . ALA A 1 94 ? -10.431 -2.983 13.892 1.00 94.44 94 ALA A N 1
ATOM 638 C CA . ALA A 1 94 ? -9.518 -4.005 14.381 1.00 94.44 94 ALA A CA 1
ATOM 639 C C . ALA A 1 94 ? -8.357 -4.217 13.395 1.00 94.44 94 ALA A C 1
ATOM 641 O O . ALA A 1 94 ? -8.312 -3.623 12.319 1.00 94.44 94 ALA A O 1
ATOM 642 N N . ASP A 1 95 ? -7.408 -5.061 13.793 1.00 97.50 95 ASP A N 1
ATOM 643 C CA . ASP A 1 95 ? -6.305 -5.486 12.938 1.00 97.50 95 ASP A CA 1
ATOM 644 C C . ASP A 1 95 ? -6.838 -6.148 11.657 1.00 97.50 95 ASP A C 1
ATOM 646 O O . ASP A 1 95 ? -7.649 -7.078 11.715 1.00 97.50 95 ASP A O 1
ATOM 650 N N . VAL A 1 96 ? -6.342 -5.700 10.504 1.00 98.12 96 VAL A N 1
ATOM 651 C CA . VAL A 1 96 ? -6.725 -6.223 9.188 1.00 98.12 96 VAL A CA 1
ATOM 652 C C . VAL A 1 96 ? -5.578 -7.032 8.600 1.00 98.12 96 VAL A C 1
ATOM 654 O O . VAL A 1 96 ? -4.449 -6.555 8.485 1.00 98.12 96 VAL A O 1
ATOM 657 N N . SER A 1 97 ? -5.871 -8.269 8.208 1.00 98.25 97 SER A N 1
ATOM 658 C CA . SER A 1 97 ? -4.943 -9.109 7.453 1.00 98.25 97 SER A CA 1
ATOM 659 C C . SER A 1 97 ? -4.904 -8.639 5.999 1.00 98.25 97 SER A C 1
ATOM 661 O O . SER A 1 97 ? -5.935 -8.608 5.324 1.00 98.25 97 SER A O 1
ATOM 663 N N . VAL A 1 98 ? -3.722 -8.243 5.526 1.00 98.62 98 VAL A N 1
ATOM 664 C CA . VAL A 1 98 ? -3.504 -7.733 4.169 1.00 98.62 98 VAL A CA 1
ATOM 665 C C . VAL A 1 98 ? -2.524 -8.638 3.432 1.00 98.62 98 VAL A C 1
ATOM 667 O O . VAL A 1 98 ? -1.350 -8.744 3.797 1.00 98.62 98 VAL A O 1
ATOM 670 N N . VAL A 1 99 ? -3.001 -9.282 2.371 1.00 98.50 99 VAL A N 1
ATOM 671 C CA . VAL A 1 99 ? -2.196 -10.086 1.448 1.00 98.50 99 VAL A CA 1
ATOM 672 C C . VAL A 1 99 ? -1.622 -9.168 0.376 1.00 98.50 99 VAL A C 1
ATOM 674 O O . VAL A 1 99 ? -2.354 -8.521 -0.368 1.00 98.50 99 VAL A O 1
ATOM 677 N N . LEU A 1 100 ? -0.297 -9.121 0.291 1.00 98.00 100 LEU A N 1
ATOM 678 C CA . LEU A 1 100 ? 0.465 -8.276 -0.623 1.00 98.00 100 LEU A CA 1
ATOM 679 C C . LEU A 1 100 ? 0.984 -9.130 -1.783 1.00 98.00 100 LEU A C 1
ATOM 681 O O . LEU A 1 100 ? 2.192 -9.320 -1.944 1.00 98.00 100 LEU A O 1
ATOM 685 N N . GLY A 1 101 ? 0.065 -9.660 -2.592 1.00 95.44 101 GLY A N 1
ATOM 686 C CA . GLY A 1 101 ? 0.387 -10.565 -3.696 1.00 95.44 101 GLY A CA 1
ATOM 687 C C . GLY A 1 101 ? 1.237 -11.763 -3.253 1.00 95.44 101 GLY A C 1
ATOM 688 O O . GLY A 1 101 ? 0.988 -12.384 -2.222 1.00 95.44 101 GLY A O 1
ATOM 689 N N . ASP A 1 102 ? 2.279 -12.075 -4.021 1.00 94.19 102 ASP A N 1
ATOM 690 C CA . ASP A 1 102 ? 3.249 -13.136 -3.720 1.00 94.19 102 ASP A CA 1
ATOM 691 C C . ASP A 1 102 ? 4.311 -12.734 -2.679 1.00 94.19 102 ASP A C 1
ATOM 693 O O . ASP A 1 102 ? 5.147 -13.549 -2.286 1.00 94.19 102 ASP A O 1
ATOM 697 N N . A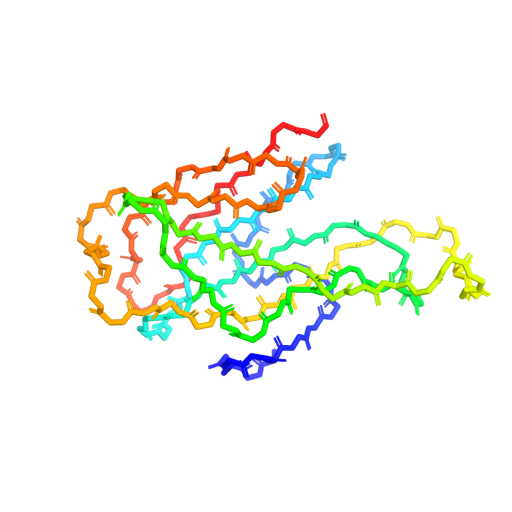RG A 1 103 ? 4.279 -11.481 -2.216 1.00 94.12 103 ARG A N 1
ATOM 698 C CA . ARG A 1 103 ? 5.305 -10.873 -1.353 1.00 94.12 103 ARG A CA 1
ATOM 699 C C . ARG A 1 103 ? 5.084 -11.194 0.120 1.00 94.12 103 ARG A C 1
ATOM 701 O O . ARG A 1 103 ? 5.992 -11.027 0.928 1.00 94.12 103 ARG A O 1
ATOM 708 N N . GLY A 1 104 ? 3.890 -11.671 0.460 1.00 96.25 104 GLY A N 1
ATOM 709 C CA . GLY A 1 104 ? 3.538 -12.145 1.788 1.00 96.25 104 GLY A CA 1
ATOM 710 C C . GLY A 1 104 ? 2.275 -11.497 2.330 1.00 96.25 104 GLY A C 1
ATOM 711 O O . GLY A 1 104 ? 1.497 -10.874 1.610 1.00 96.25 104 GLY A O 1
ATOM 712 N N . THR A 1 105 ? 2.084 -11.654 3.633 1.00 97.62 105 THR A N 1
ATOM 713 C CA . THR A 1 105 ? 0.914 -11.156 4.354 1.00 97.62 105 THR A CA 1
ATOM 714 C C . THR A 1 105 ? 1.388 -10.358 5.554 1.00 97.62 105 THR A C 1
ATOM 716 O O . THR A 1 105 ? 2.328 -10.763 6.242 1.00 97.62 105 THR A O 1
ATOM 719 N N . VAL A 1 106 ? 0.740 -9.225 5.796 1.00 98.12 106 VAL A N 1
ATOM 720 C CA . VAL A 1 106 ? 0.984 -8.363 6.952 1.00 98.12 106 VAL A CA 1
ATOM 721 C C . VAL A 1 106 ? -0.311 -8.151 7.718 1.00 98.12 106 VAL A C 1
ATOM 723 O O . VAL A 1 106 ? -1.400 -8.257 7.160 1.00 98.12 106 VAL A O 1
ATOM 726 N N . VAL A 1 107 ? -0.189 -7.845 9.003 1.00 98.19 107 VAL A N 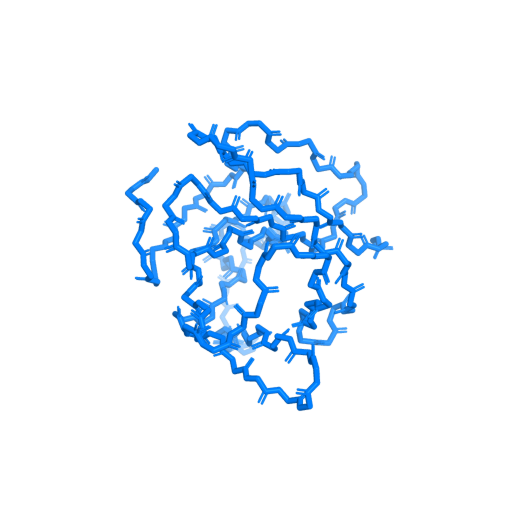1
ATOM 727 C CA . VAL A 1 107 ? -1.324 -7.460 9.842 1.00 98.19 107 VAL A CA 1
ATOM 728 C C . VAL A 1 107 ? -1.235 -5.959 10.054 1.00 98.19 107 VAL A C 1
ATOM 730 O O . VAL A 1 107 ? -0.304 -5.493 10.707 1.00 98.19 107 VAL A O 1
ATOM 733 N N . VAL A 1 108 ? -2.160 -5.211 9.458 1.00 97.94 108 VAL A N 1
ATOM 734 C CA . VAL A 1 108 ? -2.209 -3.749 9.531 1.00 97.94 108 VAL A CA 1
ATOM 735 C C . VAL A 1 108 ? -3.091 -3.347 10.718 1.00 97.94 108 VAL A C 1
ATOM 737 O O . VAL A 1 108 ? -4.272 -3.704 10.723 1.00 97.94 108 VAL A O 1
ATOM 740 N N . PRO A 1 109 ? -2.560 -2.615 11.715 1.00 97.12 109 PRO A N 1
ATOM 741 C CA . PRO A 1 109 ? -3.356 -2.114 12.837 1.00 97.12 109 PRO A CA 1
ATOM 742 C C . PRO A 1 109 ? -4.462 -1.150 12.379 1.00 97.12 109 PRO A C 1
ATOM 744 O O . PRO A 1 109 ? -4.374 -0.625 11.269 1.00 97.12 109 PRO A O 1
ATOM 747 N N . PRO A 1 110 ? -5.467 -0.842 13.219 1.00 95.69 110 PRO A N 1
ATOM 748 C CA . PRO A 1 110 ? -6.489 0.159 12.912 1.00 95.69 110 PRO A CA 1
ATOM 749 C C . PRO A 1 110 ? -5.911 1.529 12.500 1.00 95.69 110 PRO A C 1
ATOM 751 O O . PRO A 1 110 ? -4.825 1.901 12.961 1.00 95.69 110 PRO A O 1
ATOM 754 N N . PRO A 1 111 ? -6.632 2.323 11.681 1.00 92.94 111 PRO A N 1
ATOM 755 C CA . PRO A 1 111 ? -6.203 3.664 11.298 1.00 92.94 111 PRO A CA 1
ATOM 756 C C . PRO A 1 111 ? -5.948 4.572 12.508 1.00 92.94 111 PRO A C 1
ATOM 758 O O . PRO A 1 111 ? -6.707 4.575 13.480 1.00 92.94 111 PRO A O 1
ATOM 761 N N . ALA A 1 112 ? -4.907 5.401 12.419 1.00 87.12 112 ALA A N 1
ATOM 762 C CA . ALA A 1 112 ? -4.670 6.463 13.388 1.00 87.12 112 ALA A CA 1
ATOM 763 C C . ALA A 1 112 ? -5.552 7.679 13.063 1.00 87.12 112 ALA A C 1
ATOM 765 O O . ALA A 1 112 ? -5.656 8.098 11.911 1.00 87.12 112 ALA A O 1
ATOM 766 N N . GLU A 1 113 ? -6.175 8.290 14.073 1.00 82.19 113 GLU A N 1
ATOM 767 C CA . GLU A 1 113 ? -7.010 9.473 13.847 1.00 82.19 113 GLU A CA 1
ATOM 768 C C . GLU A 1 113 ? -6.186 10.639 13.275 1.00 82.19 113 GLU A C 1
ATOM 770 O O . GLU A 1 113 ? -5.280 11.167 13.924 1.00 82.19 113 GLU A O 1
ATOM 775 N N . GLY A 1 114 ? -6.526 11.068 12.055 1.00 78.88 114 GLY A N 1
ATOM 776 C CA . GLY A 1 114 ? -5.940 12.245 11.407 1.00 78.88 114 GLY A CA 1
ATOM 777 C C . GLY A 1 114 ? -4.477 12.096 10.974 1.00 78.88 114 GLY A C 1
ATOM 778 O O . GLY A 1 114 ? -3.837 13.103 10.665 1.00 78.88 114 GLY A O 1
ATOM 779 N N . ALA A 1 115 ? -3.936 10.877 10.949 1.00 84.12 115 ALA A N 1
ATOM 780 C CA . ALA A 1 115 ? -2.574 10.588 10.513 1.00 84.12 115 ALA A CA 1
ATOM 781 C C . ALA A 1 115 ? -2.513 9.259 9.752 1.00 84.12 115 ALA A C 1
ATOM 783 O O . ALA A 1 115 ? -3.412 8.431 9.855 1.00 84.12 115 ALA A O 1
ATOM 784 N N . ALA A 1 116 ? -1.433 9.044 8.997 1.00 86.31 116 ALA A N 1
ATOM 785 C CA . ALA A 1 116 ? -1.140 7.704 8.503 1.00 86.31 116 ALA A CA 1
ATOM 786 C C . ALA A 1 116 ? -0.923 6.757 9.695 1.00 86.31 116 ALA A C 1
ATOM 788 O O . ALA A 1 116 ? -0.317 7.143 10.699 1.00 86.31 116 ALA A O 1
ATOM 789 N N . GLY A 1 117 ? -1.447 5.540 9.578 1.00 92.19 117 GLY A N 1
ATOM 790 C CA . GLY A 1 117 ? -1.278 4.484 10.565 1.00 92.19 117 GLY A CA 1
ATOM 791 C C . GLY A 1 117 ? 0.152 3.947 10.618 1.00 92.19 117 GLY A C 1
ATOM 792 O O . GLY A 1 117 ? 1.020 4.312 9.822 1.00 92.19 117 GLY A O 1
ATOM 793 N N . GLU A 1 118 ? 0.387 3.048 11.570 1.00 93.81 118 GLU A N 1
ATOM 794 C CA . GLU A 1 118 ? 1.649 2.316 11.667 1.00 93.81 118 GLU A CA 1
ATOM 795 C C . GLU A 1 118 ? 1.809 1.358 10.478 1.00 93.81 118 GLU A C 1
ATOM 797 O O . GLU A 1 118 ? 0.876 0.644 10.109 1.00 93.81 118 GLU A O 1
ATOM 802 N N . PHE A 1 119 ? 3.003 1.345 9.877 1.00 95.94 119 PHE A N 1
ATOM 803 C CA . PHE A 1 119 ? 3.323 0.421 8.794 1.00 95.94 119 PHE A CA 1
ATOM 804 C C . PHE A 1 119 ? 3.638 -0.971 9.322 1.00 95.94 119 PHE A C 1
ATOM 806 O O . PHE A 1 119 ? 4.586 -1.164 10.084 1.00 95.94 119 PHE A O 1
ATOM 813 N N . ALA A 1 120 ? 2.902 -1.951 8.809 1.00 96.81 120 ALA A N 1
ATOM 814 C CA . ALA A 1 120 ? 3.262 -3.352 8.906 1.00 96.81 120 ALA A CA 1
ATOM 815 C C . ALA A 1 120 ? 4.082 -3.755 7.674 1.00 96.81 120 ALA A C 1
ATOM 817 O O . ALA A 1 120 ? 3.759 -3.355 6.555 1.00 96.81 120 ALA A O 1
ATOM 818 N N . TRP A 1 121 ? 5.132 -4.553 7.872 1.00 97.00 121 TRP A N 1
ATOM 819 C CA . TRP A 1 121 ? 6.076 -4.941 6.822 1.00 97.00 121 TRP A CA 1
ATOM 820 C C . TRP A 1 121 ? 6.202 -6.455 6.724 1.00 97.00 121 TRP A C 1
ATOM 822 O O . TRP A 1 121 ? 6.247 -7.151 7.740 1.00 97.00 121 TRP A O 1
ATOM 832 N N . THR A 1 122 ? 6.310 -6.968 5.501 1.00 94.88 122 THR A N 1
ATOM 833 C CA . THR A 1 122 ? 6.770 -8.339 5.277 1.00 94.88 122 THR A CA 1
ATOM 834 C C . THR A 1 122 ? 8.236 -8.450 5.690 1.00 94.88 122 THR A C 1
ATOM 836 O O . THR A 1 122 ? 8.994 -7.483 5.585 1.00 94.88 122 THR A O 1
ATOM 839 N N . ALA A 1 123 ? 8.661 -9.639 6.123 1.00 77.06 123 ALA A N 1
ATOM 840 C CA . ALA A 1 123 ? 10.090 -9.930 6.168 1.00 77.06 123 ALA A CA 1
ATOM 841 C C . ALA A 1 123 ? 10.661 -9.795 4.742 1.00 77.06 123 ALA A C 1
ATOM 843 O O . ALA A 1 123 ? 10.013 -10.233 3.786 1.00 77.06 123 ALA A O 1
ATOM 844 N N . GLY A 1 124 ? 11.800 -9.110 4.615 1.00 58.06 124 GLY A N 1
ATOM 845 C CA . GLY A 1 124 ? 12.519 -8.930 3.350 1.00 58.06 124 GLY A CA 1
ATOM 846 C C . GLY A 1 124 ? 13.236 -10.189 2.884 1.00 58.06 124 GLY A C 1
ATOM 847 O O . GLY A 1 124 ? 13.485 -11.084 3.725 1.00 58.06 124 GLY A O 1
#

Secondary structure (DSSP, 8-state):
----TT-EEESPPTT----TT---EEEE-SSTTEEEEEEEEETTB---B-SB-EEETTEEEE-BPPPPTT----S-EEEEEEEEE--TTS-TTS-EEEEEGGG-EEEEPPPPTTS--PPEE---

pLDDT: mean 94.0, std 5.46, range [58.06, 98.69]

Foldseek 3Di:
DDQAFFDKDFADDPPDDADPVFFWKWWAFLDPQKIKIKHKDFPVDAWEWHREWDDDPQATEIHTDDDPPPDDTDPDIGMMIGIYGYDPPHDLQAWGWYHDDPRGIWTYGHQDHNGIGYMTGDDD